Protein AF-A0A1F8P8X6-F1 (afdb_monomer_lite)

pLDDT: mean 73.83, std 23.51, range [25.62, 96.06]

Structure (mmCIF, N/CA/C/O backbone):
data_AF-A0A1F8P8X6-F1
#
_entry.id   AF-A0A1F8P8X6-F1
#
loop_
_atom_site.group_PDB
_atom_site.id
_atom_site.type_symbol
_atom_site.label_atom_id
_atom_site.label_alt_id
_atom_site.label_comp_id
_atom_site.label_asym_id
_atom_site.label_entity_id
_atom_site.label_seq_id
_atom_site.pdbx_PDB_ins_code
_atom_site.Cartn_x
_atom_site.Cartn_y
_atom_site.Cartn_z
_atom_site.occupancy
_atom_site.B_iso_or_equiv
_atom_site.auth_seq_id
_atom_site.auth_comp_id
_atom_site.auth_asym_id
_atom_site.auth_atom_id
_atom_site.pdbx_PDB_model_num
ATOM 1 N N . MET A 1 1 ? -11.928 10.393 -3.652 1.00 26.17 1 MET A N 1
ATOM 2 C CA . MET A 1 1 ? -11.026 11.269 -4.424 1.00 26.17 1 MET A CA 1
ATOM 3 C C . MET A 1 1 ? -9.623 10.884 -3.986 1.00 26.17 1 MET A C 1
ATOM 5 O O . MET A 1 1 ? -9.360 10.967 -2.796 1.00 26.17 1 MET A O 1
ATOM 9 N N . ILE A 1 2 ? -8.822 10.276 -4.863 1.00 33.72 2 ILE A N 1
ATOM 10 C CA . ILE A 1 2 ? -7.470 9.810 -4.515 1.00 33.72 2 ILE A CA 1
ATOM 11 C C . ILE A 1 2 ? -6.534 11.003 -4.697 1.00 33.72 2 ILE A C 1
ATOM 13 O O . ILE A 1 2 ? -6.495 11.572 -5.786 1.00 33.72 2 ILE A O 1
ATOM 17 N N . TYR A 1 3 ? -5.838 11.394 -3.631 1.00 25.62 3 TYR A N 1
ATOM 18 C CA . TYR A 1 3 ? -4.776 12.391 -3.693 1.00 25.62 3 TYR A CA 1
ATOM 19 C C . TYR A 1 3 ? -3.483 11.681 -4.080 1.00 25.62 3 TYR A C 1
ATOM 21 O O . TYR A 1 3 ? -2.975 10.848 -3.331 1.00 25.62 3 TYR A O 1
ATOM 29 N N . PHE A 1 4 ? -2.969 11.994 -5.263 1.00 38.56 4 PHE A N 1
ATOM 30 C CA . PHE A 1 4 ? -1.605 11.654 -5.631 1.00 38.56 4 PHE A CA 1
ATOM 31 C C . PHE A 1 4 ? -0.708 12.714 -4.992 1.00 38.56 4 PHE A C 1
ATOM 33 O O . PHE A 1 4 ? -0.805 13.884 -5.351 1.00 38.56 4 PHE A O 1
ATOM 40 N N . ASN A 1 5 ? 0.119 12.333 -4.013 1.00 33.41 5 ASN A N 1
ATOM 41 C CA . ASN A 1 5 ? 1.158 13.229 -3.513 1.00 33.41 5 ASN A CA 1
ATOM 42 C C . ASN A 1 5 ? 2.279 13.280 -4.548 1.00 33.41 5 ASN A C 1
ATOM 44 O O . ASN A 1 5 ? 3.254 12.533 -4.504 1.00 33.41 5 ASN A O 1
ATOM 48 N N . THR A 1 6 ? 2.071 14.137 -5.529 1.00 43.09 6 THR A N 1
ATOM 49 C CA . THR A 1 6 ? 3.069 14.535 -6.493 1.00 43.09 6 THR A CA 1
ATOM 50 C C . THR A 1 6 ? 3.829 15.697 -5.863 1.00 43.09 6 THR A C 1
ATOM 52 O O . THR A 1 6 ? 3.374 16.834 -5.951 1.00 43.09 6 THR A O 1
ATOM 55 N N . SER A 1 7 ? 4.954 15.412 -5.194 1.00 32.78 7 SER A N 1
ATOM 56 C CA . SER A 1 7 ? 5.850 16.442 -4.644 1.00 32.78 7 SER A CA 1
ATOM 57 C C . SER A 1 7 ? 6.093 17.532 -5.706 1.00 32.78 7 SER A C 1
ATOM 59 O O . SER A 1 7 ? 6.563 17.190 -6.798 1.00 32.78 7 SER A O 1
ATOM 61 N N . PRO A 1 8 ? 5.779 18.812 -5.434 1.00 42.78 8 PRO A N 1
ATOM 62 C CA . PRO A 1 8 ? 5.752 19.861 -6.458 1.00 42.78 8 PRO A CA 1
ATOM 63 C C . PRO A 1 8 ? 7.096 20.055 -7.173 1.00 42.78 8 PRO A C 1
ATOM 65 O O . PRO A 1 8 ? 7.139 20.478 -8.324 1.00 42.78 8 PRO A O 1
ATOM 68 N N . ASP A 1 9 ? 8.196 19.649 -6.543 1.00 42.47 9 ASP A N 1
ATOM 69 C CA . ASP A 1 9 ? 9.550 19.854 -7.059 1.00 42.47 9 ASP A CA 1
ATOM 70 C C . ASP A 1 9 ? 9.919 18.933 -8.236 1.00 42.47 9 ASP A C 1
ATOM 72 O O . ASP A 1 9 ? 10.997 19.076 -8.815 1.00 42.47 9 ASP A O 1
ATOM 76 N N . LYS A 1 10 ? 9.063 17.960 -8.588 1.00 46.66 10 LYS A N 1
ATOM 77 C CA . LYS A 1 10 ? 9.335 16.998 -9.672 1.00 46.66 10 LYS A CA 1
ATOM 78 C C . LYS A 1 10 ? 8.192 16.774 -10.659 1.00 46.66 10 LYS A C 1
ATOM 80 O O . LYS A 1 10 ? 8.344 15.943 -11.549 1.00 46.66 10 LYS A O 1
ATOM 85 N N . LEU A 1 11 ? 7.075 17.491 -10.543 1.00 43.12 11 LEU A N 1
ATOM 86 C CA . LEU A 1 11 ? 5.902 17.255 -11.389 1.00 43.12 11 LEU A CA 1
ATOM 87 C C . LEU A 1 11 ? 5.504 18.487 -12.186 1.00 43.12 11 LEU A C 1
ATOM 89 O O . LEU A 1 11 ? 4.489 19.129 -11.937 1.00 43.12 11 LEU A O 1
ATOM 93 N N . GLY A 1 12 ? 6.299 18.750 -13.217 1.00 34.97 12 GLY A N 1
ATOM 94 C CA . GLY A 1 12 ? 5.756 19.350 -14.422 1.00 34.97 12 GLY A CA 1
ATOM 95 C C . GLY A 1 12 ? 5.013 18.271 -15.207 1.00 34.97 12 GLY A C 1
ATOM 96 O O . GLY A 1 12 ? 5.640 17.365 -15.740 1.00 34.97 12 GLY A O 1
ATOM 97 N N . GLU A 1 13 ? 3.687 18.391 -15.277 1.00 40.78 13 GLU A N 1
ATOM 98 C CA . GLU A 1 13 ? 2.908 17.952 -16.445 1.00 40.78 13 GLU A CA 1
ATOM 99 C C . GLU A 1 13 ? 2.916 16.435 -16.763 1.00 40.78 13 GLU A C 1
ATOM 101 O O . GLU A 1 13 ? 3.353 16.024 -17.835 1.00 40.78 13 GLU A O 1
ATOM 106 N N . ALA A 1 14 ? 2.374 15.563 -15.902 1.00 40.38 14 ALA A N 1
ATOM 107 C CA . ALA A 1 14 ? 2.136 14.166 -16.313 1.00 40.38 14 ALA A CA 1
ATOM 108 C C . ALA A 1 14 ? 0.855 13.533 -15.750 1.00 40.38 14 ALA A C 1
ATOM 110 O O . ALA A 1 14 ? 0.807 12.348 -15.442 1.00 40.38 14 ALA A O 1
ATOM 111 N N . PHE A 1 15 ? -0.231 14.303 -15.694 1.00 39.31 15 PHE A N 1
ATOM 112 C CA . PHE A 1 15 ? -1.589 13.745 -15.762 1.00 39.31 15 PHE A CA 1
ATOM 113 C C . PHE A 1 15 ? -2.184 14.016 -17.149 1.00 39.31 15 PHE A C 1
ATOM 115 O O . PHE A 1 15 ? -3.296 14.522 -17.293 1.00 39.31 15 PHE A O 1
ATOM 122 N N . VAL A 1 16 ? -1.427 13.710 -18.206 1.00 38.44 16 VAL A N 1
ATOM 123 C CA . VAL A 1 16 ? -1.933 13.846 -19.573 1.00 38.44 16 VAL A CA 1
ATOM 124 C C . VAL A 1 16 ? -2.675 12.570 -19.945 1.00 38.44 16 VAL A C 1
ATOM 126 O O . VAL A 1 16 ? -2.102 11.509 -20.172 1.00 38.44 16 VAL A O 1
ATOM 129 N N . SER A 1 17 ? -3.998 12.711 -19.982 1.00 36.38 17 SER A N 1
ATOM 130 C CA . SER A 1 17 ? -4.954 11.820 -20.632 1.00 36.38 17 SER A CA 1
ATOM 131 C C . SER A 1 17 ? -4.338 11.138 -21.864 1.00 36.38 17 SER A C 1
ATOM 133 O O . SER A 1 17 ? -3.927 11.816 -22.807 1.00 36.38 17 SER A O 1
ATOM 135 N N . LEU A 1 18 ? -4.315 9.798 -21.872 1.00 42.97 18 LEU A N 1
ATOM 136 C CA . LEU A 1 18 ? -3.678 8.893 -22.856 1.00 42.97 18 LEU A CA 1
ATOM 137 C C . LEU A 1 18 ? -4.082 9.122 -24.339 1.00 42.97 18 LEU A C 1
ATOM 139 O O . LEU A 1 18 ? -3.649 8.399 -25.230 1.00 42.97 18 LEU A O 1
ATOM 143 N N . LYS A 1 19 ? -4.917 10.121 -24.640 1.00 42.59 19 LYS A N 1
ATOM 144 C CA . LYS A 1 19 ? -5.348 10.503 -25.993 1.00 42.59 19 LYS A CA 1
ATOM 145 C C . LYS A 1 19 ? -4.753 11.816 -26.523 1.00 42.59 19 LYS A C 1
ATOM 147 O O . LYS A 1 19 ? -5.098 12.188 -27.639 1.00 42.59 19 LYS A O 1
ATOM 152 N N . LEU A 1 20 ? -3.884 12.508 -25.780 1.00 43.34 20 LEU A N 1
ATOM 153 C CA . LEU A 1 20 ? -3.312 13.800 -26.199 1.00 43.34 20 LEU A CA 1
ATOM 154 C C . LEU A 1 20 ? -1.780 13.865 -26.092 1.00 43.34 20 LEU A C 1
ATOM 156 O O . LEU A 1 20 ? -1.237 14.925 -25.809 1.00 43.34 20 LEU A O 1
ATOM 160 N N . ILE A 1 21 ? -1.074 12.758 -26.326 1.00 49.38 21 ILE A N 1
ATOM 161 C CA . ILE A 1 21 ? 0.390 12.799 -26.450 1.00 49.38 21 ILE A CA 1
ATOM 162 C C . ILE A 1 21 ? 0.730 13.132 -27.913 1.00 49.38 21 ILE A C 1
ATOM 164 O O . ILE A 1 21 ? 0.382 12.340 -28.799 1.00 49.38 21 ILE A O 1
ATOM 168 N N . PRO A 1 22 ? 1.367 14.284 -28.195 1.00 51.88 22 PRO A N 1
ATOM 169 C CA . PRO A 1 22 ? 1.848 14.604 -29.531 1.00 51.88 22 PRO A CA 1
ATOM 170 C C . PRO A 1 22 ? 2.861 13.543 -29.994 1.00 51.88 22 PR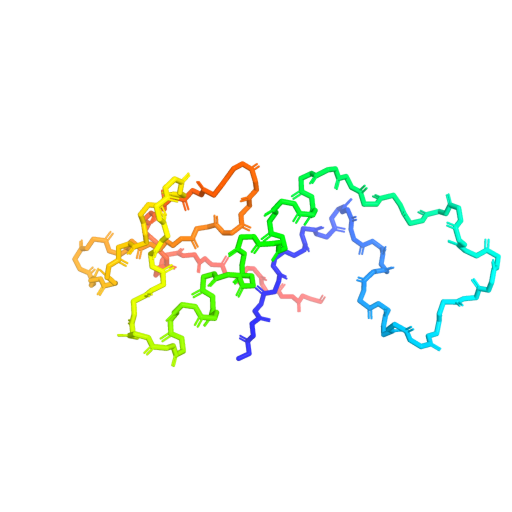O A C 1
ATOM 172 O O . PRO A 1 22 ? 3.650 13.060 -29.176 1.00 51.88 22 PRO A O 1
ATOM 175 N N . PRO A 1 23 ? 2.859 13.130 -31.273 1.00 52.28 23 PRO A N 1
ATOM 176 C CA . PRO A 1 23 ? 3.749 12.079 -31.769 1.00 52.28 23 PRO A CA 1
ATOM 177 C C . PRO A 1 23 ? 5.246 12.369 -31.558 1.00 52.28 23 PRO A C 1
ATOM 179 O O . PRO A 1 23 ? 6.029 11.423 -31.520 1.00 52.28 23 PRO A O 1
ATOM 182 N N . GLU A 1 24 ? 5.623 13.636 -31.388 1.00 48.34 24 GLU A N 1
ATOM 183 C CA . GLU A 1 24 ? 6.970 14.118 -31.075 1.00 48.34 24 GLU A CA 1
ATOM 184 C C . GLU A 1 24 ? 7.422 13.888 -29.619 1.00 48.34 24 GLU A C 1
ATOM 186 O O . GLU A 1 24 ? 8.619 13.864 -29.368 1.00 48.34 24 GLU A O 1
ATOM 191 N N . ALA A 1 25 ? 6.505 13.651 -28.672 1.00 54.56 25 ALA A N 1
ATOM 192 C CA . ALA A 1 25 ? 6.823 13.455 -27.248 1.00 54.56 25 ALA A CA 1
ATOM 193 C C . ALA A 1 25 ? 7.125 11.988 -26.874 1.00 54.56 25 ALA A C 1
ATOM 195 O O . ALA A 1 25 ? 7.286 11.651 -25.700 1.00 54.56 25 ALA A O 1
ATOM 196 N N . LYS A 1 26 ? 7.180 11.085 -27.863 1.00 47.69 26 LYS A N 1
ATOM 197 C CA . LYS A 1 26 ? 7.372 9.640 -27.645 1.00 47.69 26 LYS A CA 1
ATOM 198 C C . LYS A 1 26 ? 8.694 9.277 -26.966 1.00 47.69 26 LYS A C 1
ATOM 200 O O . LYS A 1 26 ? 8.750 8.221 -26.344 1.00 47.69 26 LYS A O 1
ATOM 205 N N . ASP A 1 27 ? 9.701 10.140 -27.064 1.00 50.53 27 ASP A N 1
ATOM 206 C CA . ASP A 1 27 ? 11.045 9.888 -26.537 1.00 50.53 27 ASP A CA 1
ATOM 207 C C . ASP A 1 27 ? 11.321 10.594 -25.190 1.00 50.53 27 ASP A C 1
ATOM 209 O O . ASP A 1 27 ? 12.407 10.436 -24.639 1.00 50.53 27 ASP A O 1
ATOM 213 N N . GLU A 1 28 ? 10.362 11.354 -24.635 1.00 51.53 28 GLU A N 1
ATOM 214 C CA . GLU A 1 28 ? 10.570 12.181 -23.426 1.00 51.53 28 GLU A CA 1
ATOM 215 C C . GLU A 1 28 ? 9.843 11.678 -22.167 1.00 51.53 28 GLU A C 1
ATOM 217 O O . GLU A 1 28 ? 10.129 12.137 -21.060 1.00 51.53 28 GLU A O 1
ATOM 222 N N . VAL A 1 29 ? 8.940 10.699 -22.286 1.00 55.25 29 VAL A N 1
ATOM 223 C CA . VAL A 1 29 ? 8.255 10.113 -21.121 1.00 55.25 29 VAL A CA 1
ATOM 224 C C . VAL A 1 29 ? 9.092 8.963 -20.554 1.00 55.25 29 VAL A C 1
ATOM 226 O O . VAL A 1 29 ? 8.898 7.796 -20.896 1.00 55.25 29 VAL A O 1
ATOM 229 N N . PHE A 1 30 ? 10.044 9.295 -19.683 1.00 57.94 30 PHE A N 1
ATOM 230 C CA . PHE A 1 30 ? 10.867 8.312 -18.975 1.00 57.94 30 PHE A CA 1
ATOM 231 C C . PHE A 1 30 ? 10.155 7.821 -17.709 1.00 57.94 30 PHE A C 1
ATOM 233 O O . PHE A 1 30 ? 10.403 8.330 -16.619 1.00 57.94 30 PHE A O 1
ATOM 240 N N . PHE A 1 31 ? 9.279 6.824 -17.847 1.00 67.50 31 PHE A N 1
ATOM 241 C CA . PHE A 1 31 ? 8.876 6.015 -16.693 1.00 67.50 31 PHE A CA 1
ATOM 242 C C . PHE A 1 31 ? 10.059 5.155 -16.255 1.00 67.50 31 PHE A C 1
ATOM 244 O O . PHE A 1 31 ? 10.639 4.429 -17.071 1.00 67.50 31 PHE A O 1
ATOM 251 N N . ALA A 1 32 ? 10.414 5.240 -14.978 1.00 81.31 32 ALA A N 1
ATOM 252 C CA . ALA A 1 32 ? 11.398 4.357 -14.380 1.00 81.31 32 ALA A CA 1
ATOM 253 C C . ALA A 1 32 ? 10.803 2.944 -14.210 1.00 81.31 32 ALA A C 1
ATOM 255 O O . ALA A 1 32 ? 9.588 2.746 -14.293 1.00 81.31 32 ALA A O 1
ATOM 256 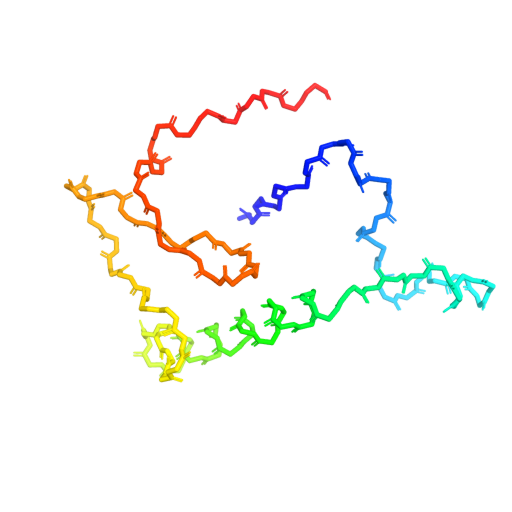N N . GLU A 1 33 ? 11.645 1.932 -13.991 1.00 84.06 33 GLU A N 1
ATOM 257 C CA . GLU A 1 33 ? 11.173 0.554 -13.771 1.00 84.06 33 GLU A CA 1
ATOM 258 C C . GLU A 1 33 ? 10.235 0.484 -12.555 1.00 84.06 33 GLU A C 1
ATOM 260 O O . GLU A 1 33 ? 9.216 -0.207 -12.563 1.00 84.06 33 GLU A O 1
ATOM 265 N N . GLU A 1 34 ? 10.537 1.285 -11.540 1.00 85.12 34 GLU A N 1
ATOM 266 C CA . GLU A 1 34 ? 9.776 1.430 -10.311 1.00 85.12 34 GLU A CA 1
ATOM 267 C C . GLU A 1 34 ? 8.339 1.900 -10.560 1.00 85.12 34 GLU A C 1
ATOM 269 O O . GLU A 1 34 ? 7.423 1.403 -9.906 1.00 85.12 34 GLU A O 1
ATOM 274 N N . ASP A 1 35 ? 8.109 2.783 -11.537 1.00 83.75 35 ASP A N 1
ATOM 275 C CA . ASP A 1 35 ? 6.764 3.268 -11.872 1.00 83.75 35 ASP A CA 1
ATOM 276 C C . ASP A 1 35 ? 5.872 2.118 -12.362 1.00 83.75 35 ASP A C 1
ATOM 278 O O . ASP A 1 35 ? 4.705 1.997 -11.971 1.00 83.75 35 ASP A O 1
ATOM 282 N N . TRP A 1 36 ? 6.440 1.222 -13.175 1.00 85.44 36 TRP A N 1
ATOM 283 C CA . TRP A 1 36 ? 5.750 0.024 -13.649 1.00 85.44 36 TRP A CA 1
ATOM 284 C C . TRP A 1 36 ? 5.469 -0.957 -12.514 1.00 85.44 36 TRP A C 1
ATOM 286 O O . TRP A 1 36 ? 4.377 -1.525 -12.454 1.00 85.44 36 TRP A O 1
ATOM 296 N N . LEU A 1 37 ? 6.421 -1.125 -11.595 1.00 88.31 37 LEU A N 1
ATOM 297 C CA . LEU A 1 37 ? 6.290 -2.027 -10.453 1.00 88.31 37 LEU A CA 1
ATOM 298 C C . LEU A 1 37 ? 5.213 -1.549 -9.465 1.00 8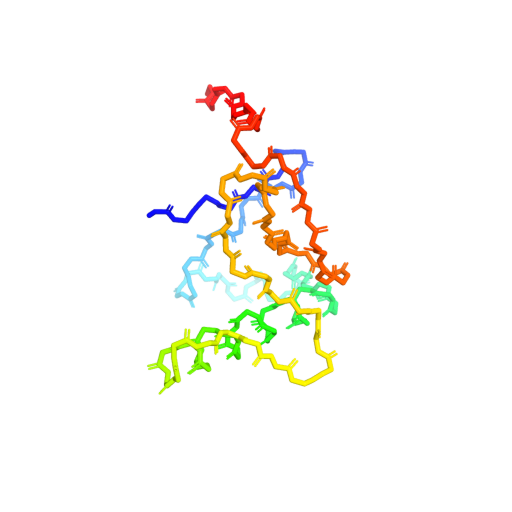8.31 37 LEU A C 1
ATOM 300 O O . LEU A 1 37 ? 4.381 -2.353 -9.037 1.00 88.31 37 LEU A O 1
ATOM 304 N N . VAL A 1 38 ? 5.153 -0.246 -9.160 1.00 90.81 38 VAL A N 1
ATOM 305 C CA . VAL A 1 38 ? 4.065 0.326 -8.344 1.00 90.81 38 VAL A CA 1
ATOM 306 C C . VAL A 1 38 ? 2.718 0.176 -9.042 1.00 90.81 38 VAL A C 1
ATOM 308 O O . VAL A 1 38 ? 1.742 -0.221 -8.403 1.00 90.81 38 VAL A O 1
ATOM 311 N N . SER A 1 39 ? 2.646 0.483 -10.342 1.00 89.00 39 SER A N 1
ATOM 312 C CA . SER A 1 39 ? 1.397 0.413 -11.107 1.00 89.00 39 SER A CA 1
ATOM 313 C C . SER A 1 39 ? 0.830 -1.010 -11.134 1.00 89.00 39 SER A C 1
ATOM 315 O O . SER A 1 39 ? -0.344 -1.218 -10.815 1.00 89.00 39 SER A O 1
ATOM 317 N N . ASP A 1 40 ? 1.674 -2.002 -11.430 1.00 91.88 40 ASP A N 1
ATOM 318 C CA . ASP A 1 40 ? 1.293 -3.415 -11.442 1.00 91.88 40 ASP A CA 1
ATOM 319 C C . ASP A 1 40 ? 0.841 -3.895 -10.054 1.00 91.88 40 ASP A C 1
ATOM 321 O O . ASP A 1 40 ? -0.225 -4.510 -9.927 1.00 91.88 40 ASP A O 1
ATOM 325 N N . ALA A 1 41 ? 1.590 -3.552 -9.000 1.00 91.81 41 ALA A N 1
ATOM 326 C CA . ALA A 1 41 ? 1.222 -3.889 -7.629 1.00 91.81 41 ALA A CA 1
ATOM 327 C C . ALA A 1 41 ? -0.140 -3.285 -7.243 1.00 91.81 41 ALA A C 1
ATOM 329 O O . ALA A 1 41 ? -1.030 -4.016 -6.801 1.00 91.81 41 ALA A O 1
ATOM 330 N N . MET A 1 42 ? -0.359 -1.989 -7.499 1.00 93.19 42 MET A N 1
ATOM 331 C CA . MET A 1 42 ? -1.636 -1.316 -7.237 1.00 93.19 42 MET A CA 1
ATOM 332 C C . MET A 1 42 ? -2.807 -1.972 -7.973 1.00 93.19 42 MET A C 1
ATOM 334 O O . MET A 1 42 ? -3.846 -2.250 -7.368 1.00 93.19 42 MET A O 1
ATOM 338 N N . CYS A 1 43 ? -2.659 -2.222 -9.278 1.00 93.75 43 CYS A N 1
ATOM 339 C CA . CYS A 1 43 ? -3.715 -2.827 -10.083 1.00 93.75 43 CYS A CA 1
ATOM 340 C C . CYS A 1 43 ? -4.101 -4.209 -9.551 1.00 93.75 43 CYS A C 1
ATOM 342 O O . CYS A 1 43 ? -5.292 -4.514 -9.436 1.00 93.75 43 CYS A O 1
ATOM 344 N N . LYS A 1 44 ? -3.114 -5.035 -9.188 1.00 93.06 44 LYS A N 1
ATOM 345 C CA . LYS A 1 44 ? -3.371 -6.357 -8.612 1.00 93.06 44 LYS A CA 1
ATOM 346 C C . LYS A 1 44 ? -4.050 -6.249 -7.251 1.00 93.06 44 LYS A C 1
ATOM 348 O O . LYS A 1 44 ? -5.046 -6.935 -7.042 1.00 93.06 44 LYS A O 1
ATOM 353 N N . MET A 1 45 ? -3.570 -5.380 -6.358 1.00 94.31 45 MET A N 1
ATOM 354 C CA . MET A 1 45 ? -4.152 -5.204 -5.020 1.00 94.31 45 MET A CA 1
ATOM 355 C C . MET A 1 45 ? -5.633 -4.824 -5.122 1.00 94.31 45 MET A C 1
ATOM 357 O O . MET A 1 45 ? -6.478 -5.402 -4.439 1.00 94.31 45 MET A O 1
ATOM 361 N N . TRP A 1 46 ? -5.981 -3.919 -6.042 1.00 92.81 46 TRP A N 1
ATOM 362 C CA . TRP A 1 46 ? -7.371 -3.512 -6.284 1.00 92.81 46 TRP A CA 1
ATOM 363 C C . TRP A 1 46 ? -8.220 -4.613 -6.901 1.00 92.81 46 TRP A C 1
ATOM 365 O O . TRP A 1 46 ? -9.367 -4.805 -6.494 1.00 92.81 46 TRP A O 1
ATOM 375 N N . ALA A 1 47 ? -7.669 -5.366 -7.851 1.00 95.00 47 ALA A N 1
ATOM 376 C CA . ALA A 1 47 ? -8.366 -6.497 -8.443 1.00 95.00 47 ALA A CA 1
ATOM 377 C C . ALA A 1 47 ? -8.627 -7.616 -7.420 1.00 95.00 47 ALA A C 1
ATOM 379 O O . ALA A 1 47 ? -9.684 -8.247 -7.470 1.00 95.00 47 ALA A O 1
ATOM 380 N N . THR A 1 48 ? -7.692 -7.874 -6.501 1.00 95.56 48 THR A N 1
ATOM 381 C CA . THR A 1 48 ? -7.864 -8.847 -5.413 1.00 95.56 48 THR A CA 1
ATOM 382 C C . THR A 1 48 ? -8.905 -8.350 -4.419 1.00 95.56 48 THR A C 1
ATOM 384 O O . THR A 1 48 ? -9.885 -9.055 -4.187 1.00 95.56 48 THR A O 1
ATOM 387 N N . PHE A 1 49 ? -8.792 -7.101 -3.959 1.00 95.12 49 PHE A N 1
ATOM 388 C CA . PHE A 1 49 ? -9.767 -6.492 -3.057 1.00 95.12 49 PHE A CA 1
ATOM 389 C C . PHE A 1 49 ? -11.193 -6.548 -3.610 1.00 95.12 49 PHE A C 1
ATOM 391 O O . PHE A 1 49 ? -12.110 -6.982 -2.919 1.00 95.12 49 PHE A O 1
ATOM 398 N N . ALA A 1 50 ? -11.390 -6.187 -4.881 1.00 95.00 50 ALA A N 1
ATOM 399 C CA . ALA A 1 50 ? -12.705 -6.242 -5.518 1.00 95.00 50 ALA A CA 1
ATOM 400 C C . ALA A 1 50 ? -13.292 -7.666 -5.578 1.00 95.00 50 ALA A C 1
ATOM 402 O O . ALA A 1 50 ? -14.508 -7.829 -5.669 1.00 95.00 50 ALA A O 1
ATOM 403 N N . ARG A 1 51 ? -12.441 -8.699 -5.549 1.00 94.56 51 ARG A N 1
ATOM 404 C CA . ARG A 1 51 ? -12.833 -10.107 -5.668 1.00 94.56 51 ARG A CA 1
ATOM 405 C C . ARG A 1 51 ? -13.077 -10.775 -4.315 1.00 94.56 51 ARG A C 1
ATOM 407 O O . ARG A 1 51 ? -13.978 -11.602 -4.221 1.00 94.56 51 ARG A O 1
ATOM 414 N N . THR A 1 52 ? -12.266 -10.465 -3.304 1.00 96.06 52 THR A N 1
ATOM 415 C CA . THR A 1 52 ? -12.238 -11.182 -2.012 1.00 96.06 52 THR A CA 1
ATOM 416 C C . THR A 1 52 ? -12.548 -10.296 -0.806 1.00 96.06 52 THR A C 1
ATOM 418 O O . THR A 1 52 ? -12.834 -10.820 0.266 1.00 96.06 52 THR A O 1
ATOM 421 N N . GLY A 1 53 ? -12.495 -8.972 -0.960 1.00 93.94 53 GLY A N 1
ATOM 422 C CA . GLY A 1 53 ? -12.521 -8.013 0.146 1.00 93.94 53 GLY A CA 1
ATOM 423 C C . GLY A 1 53 ? -11.173 -7.838 0.856 1.00 93.94 53 GLY A C 1
ATOM 424 O O . GLY A 1 53 ? -11.088 -7.036 1.780 1.00 93.94 53 GLY A O 1
ATOM 425 N N . ASP A 1 54 ? -10.124 -8.542 0.419 1.00 94.56 54 ASP A N 1
ATOM 426 C CA . ASP A 1 54 ? -8.774 -8.490 0.985 1.00 94.56 54 ASP A CA 1
ATOM 427 C C . ASP A 1 54 ? -7.769 -8.084 -0.113 1.00 94.56 54 ASP A C 1
ATOM 429 O O . ASP A 1 54 ? -7.676 -8.783 -1.125 1.00 94.56 54 ASP A O 1
ATOM 433 N N . PRO A 1 55 ? -7.047 -6.954 0.014 1.00 94.75 55 PRO A N 1
ATOM 434 C CA . PRO A 1 55 ? -6.091 -6.508 -0.998 1.00 94.75 55 PRO A CA 1
ATOM 435 C C . PRO A 1 55 ? -4.748 -7.263 -0.966 1.00 94.75 55 PRO A C 1
ATOM 437 O O . PRO A 1 55 ? -3.909 -7.002 -1.829 1.00 94.75 55 PRO A O 1
ATOM 440 N N . ASN A 1 56 ? -4.513 -8.149 0.011 1.00 95.62 56 ASN A N 1
ATOM 441 C CA . ASN A 1 56 ? -3.221 -8.806 0.211 1.00 95.62 56 ASN A CA 1
ATOM 442 C C . ASN A 1 56 ? -2.847 -9.764 -0.930 1.00 95.62 56 ASN A C 1
ATOM 444 O O . ASN A 1 56 ? -3.664 -10.544 -1.422 1.00 95.62 56 ASN A O 1
ATOM 448 N N . ILE A 1 57 ? -1.576 -9.713 -1.335 1.00 93.81 57 ILE A N 1
ATOM 449 C CA . ILE A 1 57 ? -0.996 -10.554 -2.387 1.00 93.81 57 ILE A CA 1
ATOM 450 C C . ILE A 1 57 ? 0.283 -11.179 -1.848 1.00 93.81 57 ILE A C 1
ATOM 452 O O . ILE A 1 57 ? 1.139 -10.488 -1.300 1.00 93.81 57 ILE A O 1
ATOM 456 N N . GLU A 1 58 ? 0.427 -12.486 -2.046 1.00 93.62 58 GLU A N 1
ATOM 457 C CA . GLU A 1 58 ? 1.646 -13.209 -1.697 1.00 93.62 58 GLU A CA 1
ATOM 458 C C . GLU A 1 58 ? 2.875 -12.583 -2.381 1.00 93.62 58 GLU A C 1
ATOM 460 O O . GLU A 1 58 ? 2.889 -12.368 -3.593 1.00 93.62 58 GLU A O 1
ATOM 465 N N . GLY A 1 59 ? 3.910 -12.284 -1.594 1.00 90.94 59 GLY A N 1
ATOM 466 C CA . GLY A 1 59 ? 5.152 -11.677 -2.079 1.00 90.94 59 GLY A CA 1
ATOM 467 C C . GLY A 1 59 ? 5.167 -10.144 -2.111 1.00 90.94 59 GLY A C 1
ATOM 468 O O . GLY A 1 59 ? 6.222 -9.575 -2.383 1.00 90.94 59 GLY A O 1
ATOM 469 N N . LEU A 1 60 ? 4.054 -9.472 -1.800 1.00 91.56 60 LEU A N 1
ATOM 470 C CA . LEU A 1 60 ? 4.030 -8.034 -1.510 1.00 91.56 60 LEU A CA 1
ATOM 471 C C . LEU A 1 60 ? 3.968 -7.780 0.001 1.00 91.56 60 LEU A C 1
ATOM 473 O O . LEU A 1 60 ? 3.779 -8.702 0.796 1.00 91.56 60 LEU A O 1
ATOM 477 N N . VAL A 1 61 ? 4.148 -6.517 0.397 1.00 92.50 61 VAL A N 1
ATOM 478 C CA . VAL A 1 61 ? 3.957 -6.109 1.792 1.00 92.50 61 VAL A CA 1
ATOM 479 C C . VAL A 1 61 ? 2.512 -6.369 2.219 1.00 92.50 61 VAL A C 1
ATOM 481 O O . VAL A 1 61 ? 1.577 -6.148 1.446 1.00 92.50 61 VAL A O 1
ATOM 484 N N . GLU A 1 62 ? 2.333 -6.837 3.452 1.00 94.06 62 GLU A N 1
ATOM 485 C CA . GLU A 1 62 ? 1.005 -7.047 4.017 1.00 94.06 62 GLU A CA 1
ATOM 486 C C . GLU A 1 62 ? 0.314 -5.695 4.226 1.00 94.06 62 GLU A C 1
ATOM 488 O O . GLU A 1 62 ? 0.860 -4.797 4.865 1.00 94.06 62 GLU A O 1
ATOM 493 N N . TRP A 1 63 ? -0.890 -5.544 3.683 1.00 93.12 63 TRP A N 1
ATOM 494 C CA . TRP A 1 63 ? -1.767 -4.415 3.941 1.00 93.12 63 TRP A CA 1
ATOM 495 C C . TRP A 1 63 ? -2.574 -4.704 5.216 1.00 93.12 63 TRP A C 1
ATOM 497 O O . TRP A 1 63 ? -3.525 -5.495 5.172 1.00 93.12 63 TRP A O 1
ATOM 507 N N . PRO A 1 64 ? -2.266 -4.043 6.350 1.00 91.25 64 PRO A N 1
ATOM 508 C CA . PRO A 1 64 ? -2.996 -4.259 7.589 1.00 91.25 64 PRO A CA 1
ATOM 509 C C . PRO A 1 64 ? -4.405 -3.662 7.526 1.00 91.25 64 PRO A C 1
ATOM 511 O O . PRO A 1 64 ? -4.635 -2.575 6.992 1.00 91.25 64 PRO A O 1
ATOM 514 N N . VAL A 1 65 ? -5.366 -4.340 8.152 1.00 92.94 65 VAL A N 1
ATOM 515 C CA . VAL A 1 65 ? -6.692 -3.754 8.380 1.00 92.94 65 VAL A CA 1
ATOM 516 C C . VAL A 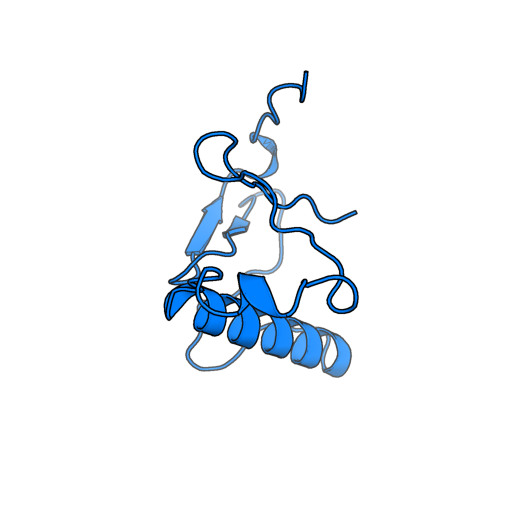1 65 ? -6.535 -2.501 9.234 1.00 92.94 65 VAL A C 1
ATOM 518 O O . VAL A 1 65 ? -6.003 -2.569 10.345 1.00 92.94 65 VAL A O 1
ATOM 521 N N . TYR A 1 66 ? -7.048 -1.376 8.737 1.00 91.75 66 TYR A N 1
ATOM 522 C CA . TYR A 1 66 ? -6.977 -0.106 9.448 1.00 91.75 66 TYR A CA 1
ATOM 523 C C . TYR A 1 66 ? -7.630 -0.204 10.834 1.00 91.75 66 TYR A C 1
ATOM 525 O O . TYR A 1 66 ? -8.789 -0.607 10.974 1.00 91.75 66 TYR A O 1
ATOM 533 N N . LYS A 1 67 ? -6.890 0.212 11.865 1.00 94.06 67 LYS A N 1
ATOM 534 C CA . LYS A 1 67 ? -7.363 0.333 13.248 1.00 94.06 67 LYS A CA 1
ATOM 535 C C . LYS A 1 67 ? -6.928 1.679 13.800 1.00 94.06 67 LYS A C 1
ATOM 537 O O . LYS A 1 67 ? -5.748 1.992 13.770 1.00 94.06 67 LYS A O 1
ATOM 542 N N . THR A 1 68 ? -7.840 2.422 14.422 1.00 92.88 68 THR A N 1
ATOM 543 C CA . THR A 1 68 ? -7.532 3.731 15.032 1.00 92.88 68 THR A CA 1
ATOM 544 C C . THR A 1 68 ? -6.402 3.670 16.066 1.00 92.88 68 THR A C 1
ATOM 546 O O . THR A 1 68 ? -5.681 4.642 16.241 1.00 92.88 68 THR A O 1
ATOM 549 N N . ALA A 1 69 ? -6.236 2.535 16.753 1.00 94.06 69 ALA A N 1
ATOM 550 C CA . ALA A 1 69 ? -5.192 2.365 17.761 1.00 94.06 69 ALA A CA 1
ATOM 551 C C . ALA A 1 69 ? -3.774 2.285 17.172 1.00 94.06 69 ALA A C 1
ATOM 553 O O . ALA A 1 69 ? -2.832 2.721 17.827 1.00 94.06 69 ALA A O 1
ATOM 554 N N . THR A 1 70 ? -3.620 1.706 15.976 1.00 92.81 70 THR A N 1
ATOM 555 C CA . THR A 1 70 ? -2.315 1.557 15.308 1.00 92.81 70 THR A CA 1
ATOM 556 C C . THR A 1 70 ? -2.106 2.594 14.207 1.00 92.81 70 THR A C 1
ATOM 558 O O . THR A 1 70 ? -0.970 2.935 13.891 1.00 92.81 70 THR A O 1
ATOM 561 N N . ASP A 1 71 ? -3.203 3.133 13.667 1.00 94.12 71 ASP A N 1
ATOM 562 C CA . ASP A 1 71 ? -3.245 4.150 12.614 1.00 94.12 71 ASP A CA 1
ATOM 563 C C . ASP A 1 71 ? -2.370 3.783 11.405 1.00 94.12 71 ASP A C 1
ATOM 565 O O . ASP A 1 71 ? -1.706 4.637 10.813 1.00 94.12 71 ASP A O 1
ATOM 569 N N . GLU A 1 72 ? -2.331 2.484 11.095 1.00 94.31 72 GLU A N 1
ATOM 570 C CA . GLU A 1 72 ? -1.501 1.892 10.049 1.00 94.31 72 GLU A CA 1
ATOM 571 C C . GLU A 1 72 ? -2.136 2.033 8.667 1.00 94.31 72 GLU A C 1
ATOM 573 O O . GLU A 1 72 ? -3.336 1.826 8.486 1.00 94.31 72 GLU A O 1
ATOM 578 N N . TYR A 1 73 ? -1.311 2.339 7.675 1.00 92.06 73 TYR A N 1
ATOM 579 C CA . TYR A 1 73 ? -1.703 2.493 6.283 1.00 92.06 73 TYR A CA 1
ATOM 580 C C . TYR A 1 73 ? -0.581 2.024 5.358 1.00 92.06 73 TYR A C 1
ATOM 582 O O . TYR A 1 73 ? 0.593 2.013 5.732 1.00 92.06 73 TYR A O 1
ATOM 590 N N . ILE A 1 74 ? -0.942 1.665 4.126 1.00 92.75 74 ILE A N 1
ATOM 591 C CA . ILE A 1 74 ? 0.045 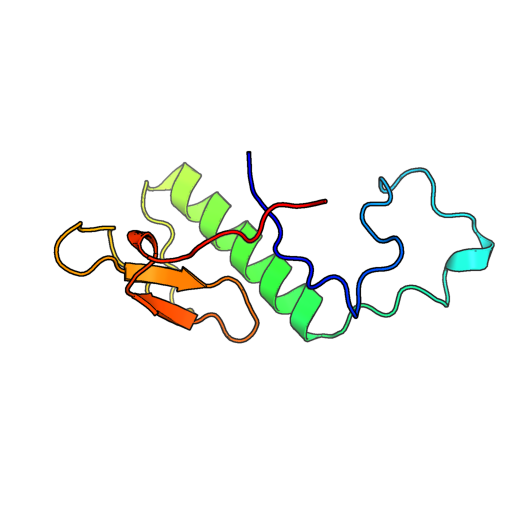1.406 3.081 1.00 92.75 74 ILE A CA 1
ATOM 592 C C . ILE A 1 74 ? 0.440 2.723 2.410 1.00 92.75 74 ILE A C 1
ATOM 594 O O . ILE A 1 74 ? -0.409 3.516 1.994 1.00 92.75 74 ILE A O 1
ATOM 598 N N . PHE A 1 75 ? 1.738 2.965 2.313 1.00 92.38 75 PHE A N 1
ATOM 599 C CA . PHE A 1 75 ? 2.318 4.054 1.553 1.00 92.38 75 PHE A CA 1
ATOM 600 C C . PHE A 1 75 ? 2.737 3.513 0.186 1.00 92.38 75 PHE A C 1
ATOM 602 O O . PHE A 1 75 ? 3.643 2.687 0.070 1.00 92.38 75 PHE A O 1
ATOM 609 N N . ILE A 1 76 ? 2.012 3.943 -0.845 1.00 89.50 76 ILE A N 1
ATOM 610 C CA . ILE A 1 76 ? 2.166 3.439 -2.208 1.00 89.50 76 ILE A CA 1
ATOM 611 C C . ILE A 1 76 ? 3.368 4.123 -2.863 1.00 89.50 76 ILE A C 1
ATOM 613 O O . ILE A 1 76 ? 3.253 5.207 -3.430 1.00 89.50 76 ILE A O 1
ATOM 617 N N . VAL A 1 77 ? 4.517 3.466 -2.748 1.00 88.81 77 VAL A N 1
ATOM 618 C CA . VAL A 1 77 ? 5.801 3.781 -3.391 1.00 88.81 77 VAL A CA 1
ATOM 619 C C . VAL A 1 77 ? 6.492 2.467 -3.773 1.00 88.81 77 VAL A C 1
ATOM 621 O O . VAL A 1 77 ? 5.967 1.396 -3.468 1.00 88.81 77 VAL A O 1
ATOM 624 N N . TRP A 1 78 ? 7.643 2.513 -4.451 1.00 87.44 78 TRP A N 1
ATOM 625 C CA . TRP A 1 78 ? 8.463 1.316 -4.657 1.00 87.44 78 TRP A CA 1
ATOM 626 C C . TRP A 1 78 ? 9.731 1.346 -3.797 1.00 87.44 78 TRP A C 1
ATOM 628 O O . TRP A 1 78 ? 10.490 2.314 -3.902 1.00 87.44 78 TRP A O 1
ATOM 638 N N . PRO A 1 79 ? 10.010 0.290 -3.008 1.00 91.75 79 PRO A N 1
ATOM 639 C CA . PRO A 1 79 ? 9.102 -0.811 -2.654 1.00 91.75 79 PRO A CA 1
ATOM 640 C C . PRO A 1 79 ? 7.919 -0.321 -1.797 1.00 91.75 79 PRO A C 1
ATOM 642 O O . PRO A 1 79 ? 8.014 0.721 -1.160 1.00 91.75 79 PRO A O 1
ATOM 645 N N . LEU A 1 80 ? 6.810 -1.069 -1.762 1.00 89.69 80 LEU A N 1
ATOM 646 C CA . LEU A 1 80 ? 5.645 -0.707 -0.941 1.00 89.69 80 LEU A CA 1
ATOM 647 C C . LEU A 1 80 ? 6.005 -0.702 0.553 1.00 89.69 80 LEU A C 1
ATOM 649 O O . LEU A 1 80 ? 6.659 -1.625 1.042 1.00 89.69 80 LEU A O 1
ATOM 653 N N . GLU A 1 81 ? 5.518 0.295 1.293 1.00 93.00 81 GLU A N 1
ATOM 654 C CA . GLU A 1 81 ? 5.817 0.467 2.720 1.00 93.00 81 GLU A CA 1
ATOM 655 C C . GLU A 1 81 ? 4.536 0.486 3.560 1.00 93.00 81 GLU A C 1
ATOM 657 O O . GLU A 1 81 ? 3.521 1.039 3.143 1.00 93.00 81 GLU A O 1
ATOM 662 N N . VAL A 1 82 ? 4.587 -0.047 4.783 1.00 92.94 82 VAL A N 1
ATOM 663 C CA . VAL A 1 82 ? 3.542 0.171 5.798 1.00 92.94 82 VAL A CA 1
ATOM 664 C C . VAL A 1 82 ? 4.024 1.246 6.760 1.00 92.94 82 VAL A C 1
ATOM 666 O O . VAL A 1 82 ? 5.137 1.178 7.282 1.00 92.94 82 VAL A O 1
ATOM 669 N N . LYS A 1 83 ? 3.185 2.254 6.984 1.00 92.12 83 LYS A N 1
ATOM 670 C CA . LYS A 1 83 ? 3.445 3.377 7.889 1.00 92.12 83 LYS A CA 1
ATOM 671 C C . LYS A 1 83 ? 2.320 3.500 8.903 1.00 92.12 83 LYS A C 1
ATOM 673 O O . LYS A 1 83 ? 1.246 2.942 8.714 1.00 92.12 83 LYS A O 1
ATOM 678 N N . SER A 1 84 ? 2.563 4.272 9.955 1.00 93.44 84 SER A N 1
ATOM 679 C CA . SER A 1 84 ? 1.564 4.627 10.965 1.00 93.44 84 SER A CA 1
ATOM 680 C C . SER A 1 84 ? 1.424 6.141 11.070 1.00 93.44 84 SER A C 1
ATOM 682 O O . SER A 1 84 ? 2.301 6.886 10.625 1.00 93.44 84 SER A O 1
ATOM 684 N N . GLY A 1 85 ? 0.333 6.605 11.675 1.00 91.75 85 GLY A N 1
ATOM 685 C CA . GLY A 1 85 ? 0.112 8.030 11.919 1.00 91.75 85 GLY A CA 1
ATOM 686 C C . GLY A 1 85 ? -0.559 8.763 10.757 1.00 91.75 85 GLY A C 1
ATOM 687 O O . GLY A 1 85 ? -0.339 9.965 10.609 1.00 91.75 85 GLY A O 1
ATOM 688 N N . PHE A 1 86 ? -1.357 8.072 9.929 1.00 87.44 86 PHE A N 1
ATOM 689 C CA . PHE A 1 86 ? -2.114 8.698 8.835 1.00 87.44 86 PHE A CA 1
ATOM 690 C C . PHE A 1 86 ? -2.934 9.904 9.309 1.00 87.44 86 PHE A C 1
ATOM 692 O O . PHE A 1 86 ? -2.950 10.946 8.660 1.00 87.44 86 PHE A O 1
ATOM 699 N N . SER A 1 87 ? -3.565 9.790 10.48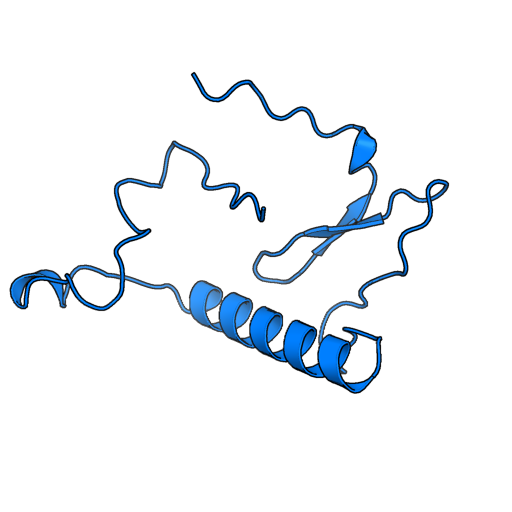1 1.00 88.38 87 SER A N 1
ATOM 700 C CA . SER A 1 87 ? -4.397 10.841 11.078 1.00 88.38 87 SER A CA 1
ATOM 701 C C . SER A 1 87 ? -3.643 12.133 11.411 1.00 88.38 87 SER A C 1
ATOM 703 O O . SER A 1 87 ? -4.269 13.170 11.624 1.00 88.38 87 SER A O 1
ATOM 705 N N . GLN A 1 88 ? -2.311 12.076 11.477 1.00 88.00 88 GLN A N 1
ATOM 706 C CA . GLN A 1 88 ? -1.446 13.201 11.830 1.00 88.00 88 GLN A CA 1
ATOM 707 C C . GLN A 1 88 ? -0.810 13.867 10.604 1.00 88.00 88 GLN A C 1
ATOM 709 O O . GLN A 1 88 ? -0.108 14.870 10.751 1.00 88.00 88 GLN A O 1
ATOM 714 N N . ILE A 1 89 ? -1.041 13.329 9.402 1.00 83.94 89 ILE A N 1
ATOM 715 C CA . ILE A 1 89 ? -0.545 13.921 8.162 1.00 83.94 89 ILE A CA 1
ATOM 716 C C . ILE A 1 89 ? -1.299 15.227 7.923 1.00 83.94 89 ILE A C 1
ATOM 718 O O . ILE A 1 89 ? -2.514 15.246 7.725 1.00 83.94 89 ILE A O 1
ATOM 722 N N . LYS A 1 90 ? -0.558 16.334 7.942 1.00 80.00 90 LYS A N 1
ATOM 723 C CA . LYS A 1 90 ? -1.055 17.635 7.507 1.00 80.00 90 LYS A CA 1
ATOM 724 C C . LYS A 1 90 ? -0.800 17.737 6.014 1.00 80.00 90 LYS A C 1
ATOM 726 O O . LYS A 1 90 ? 0.349 17.683 5.588 1.00 80.00 90 LYS A O 1
ATOM 731 N N . PHE A 1 91 ? -1.863 17.858 5.234 1.00 71.25 91 PHE A N 1
ATOM 732 C CA . PHE A 1 91 ? -1.730 18.345 3.871 1.00 71.25 91 PHE A CA 1
ATOM 733 C C . PHE A 1 91 ? -1.500 19.849 4.002 1.00 71.25 91 PHE A C 1
ATOM 735 O O . PHE A 1 91 ? -2.389 20.552 4.476 1.00 71.25 91 PHE A O 1
ATOM 742 N N . GLU A 1 92 ? -0.283 20.316 3.724 1.00 64.69 92 GLU A N 1
ATOM 743 C CA . GLU A 1 92 ? -0.052 21.752 3.569 1.00 64.69 92 GLU A CA 1
ATOM 744 C C . GLU A 1 92 ? -0.930 22.238 2.419 1.00 64.69 92 GLU A C 1
ATOM 746 O O . GLU A 1 92 ? -1.039 21.564 1.389 1.00 64.69 92 GLU A O 1
ATOM 751 N N . ASP A 1 93 ? -1.653 23.328 2.678 1.00 46.75 93 ASP A N 1
ATOM 752 C CA . ASP A 1 93 ? -2.655 23.880 1.781 1.00 46.75 93 ASP A CA 1
ATOM 753 C C . ASP A 1 93 ? -2.046 24.035 0.382 1.00 46.75 93 ASP A C 1
ATOM 755 O O . ASP A 1 93 ? -0.992 24.646 0.205 1.00 46.75 93 ASP A O 1
ATOM 759 N N . ALA A 1 94 ? -2.685 23.410 -0.605 1.00 44.84 94 ALA A N 1
ATOM 760 C CA . ALA A 1 94 ? -2.358 23.623 -2.003 1.00 44.84 94 ALA A CA 1
ATOM 761 C C . ALA A 1 94 ? -2.767 25.061 -2.360 1.00 44.84 94 ALA A C 1
ATOM 763 O O . ALA A 1 94 ? -3.940 25.303 -2.652 1.00 44.84 94 ALA A O 1
ATOM 764 N N . ASP A 1 95 ? -1.814 25.989 -2.245 1.00 39.69 95 ASP A N 1
ATOM 765 C CA . ASP A 1 95 ? -1.888 27.353 -2.786 1.00 39.69 95 ASP A CA 1
ATOM 766 C C . ASP A 1 95 ? -1.958 27.348 -4.326 1.00 39.69 95 ASP A C 1
ATOM 768 O O . ASP A 1 95 ? -1.235 26.544 -4.966 1.00 39.69 95 ASP A O 1
#

Secondary structure (DSSP, 8-state):
-------GGG-SS----TT---GGGGGT----HHHHHHHHHHHHHHHHHHHHS----TTSPP-PPP-TTT-EEEE-SSS-EEEE-GGG-------

Radius of gyration: 16.33 Å; chains: 1; bounding box: 24×41×50 Å

Foldseek 3Di:
DDDDPPPPVPDDDDPDDPPDDDPVCPPPPDDDPFNVVLVVLVVQLVVVCVVPVASDDPPADHADDADPVFQWGWDRGVRIDIDHDPVVDDDDDPD

Sequence (95 aa):
MIYFNTSPDKLGEAFVSLKLIPPEAKDEVFFAEEDWLVSDAMCKMWATFARTGDPNIEGLVEWPVYKTATDEYIFIVWPLEVKSGFSQIKFEDAD